Protein AF-A0A818FUM2-F1 (afdb_monomer)

Organism: NCBI:txid392032

Radius of gyration: 40.54 Å; Cα contacts (8 Å, |Δi|>4): 10; chains: 1; bounding box: 59×19×132 Å

InterPro domains:
  IPR027267 AH/BAR domain superfamily [G3DSA:1.20.1270.60] (1-78)
  IPR027267 AH/BAR domain superfamily [SSF103657] (8-89)

Foldseek 3Di:
DVVVVVVVVVVVVVVVVVVVVVVVVVVVVVVVVVVVVCVVPPCVPPPVVVVVVVVVVVVVVPDDVVVVVVVCCCPPNDVDDDDDDDDDDPDD

pLDDT: mean 91.43, std 8.46, range [52.97, 98.56]

Mean predicted aligned error: 9.88 Å

Sequence (92 aa):
MESKKSAYQGEMFKILGRADDFERKRLEHFKLMFTALHQVTSIENDTRHTEMLEKFQRAISKHNADSDIEFFNKNYGCETRTKWPDFEDVHQ

Solvent-accessible surface area (backbone atoms only — not comparable to full-atom values): 5530 Å² total; per-residue (Å²): 113,67,68,60,54,54,52,50,51,55,55,51,52,56,54,48,51,54,51,50,57,52,47,52,54,52,52,54,50,48,53,52,50,53,52,52,52,50,60,77,67,43,58,86,80,35,66,67,52,56,52,50,52,50,52,50,51,51,55,59,71,65,62,52,71,66,63,54,51,51,52,42,29,49,72,75,39,91,62,38,92,70,86,72,94,70,93,73,82,84,83,128

Nearest PDB structures (foldseek):
  4bne-assembly1_B  TM=8.866E-01  e=6.437E-03  Gallus gallus
  3lll-assembly1_B  TM=8.649E-01  e=2.441E-02  Mus musculus
  3q0k-assembly2_D  TM=8.785E-01  e=2.640E-02  Homo sapiens
  3syv-assembly3_E  TM=8.563E-01  e=3.613E-02  Mus musculus
  3syv-assembly3_F  TM=8.590E-01  e=6.255E-02  Mus musculus

Structure (mmCIF, N/CA/C/O backbone):
data_AF-A0A818FUM2-F1
#
_entry.id   AF-A0A818FUM2-F1
#
loop_
_atom_site.group_PDB
_atom_site.id
_atom_site.type_symbol
_atom_site.label_atom_id
_atom_site.label_alt_id
_atom_site.label_comp_id
_atom_site.label_asym_id
_atom_site.label_entity_id
_atom_site.label_seq_id
_atom_site.pdbx_PDB_ins_code
_atom_site.Cartn_x
_atom_site.Cartn_y
_atom_site.Cartn_z
_atom_site.occupancy
_atom_site.B_iso_or_equiv
_atom_site.auth_seq_id
_atom_site.auth_comp_id
_atom_site.auth_asym_id
_atom_site.auth_atom_id
_atom_site.pdbx_PDB_model_num
ATOM 1 N N . MET A 1 1 ? -30.019 10.260 59.870 1.00 56.66 1 MET A N 1
ATOM 2 C CA . MET A 1 1 ? -29.675 10.878 58.567 1.00 56.66 1 MET A CA 1
ATOM 3 C C . MET A 1 1 ? -28.920 9.904 57.656 1.00 56.66 1 MET A C 1
ATOM 5 O O . MET A 1 1 ? -29.216 9.905 56.467 1.00 56.66 1 MET A O 1
ATOM 9 N N . GLU A 1 2 ? -28.074 9.009 58.189 1.00 62.50 2 GLU A N 1
ATOM 10 C CA . GLU A 1 2 ? -27.412 7.888 57.476 1.00 62.50 2 GLU A CA 1
ATOM 11 C C . GLU A 1 2 ? -28.277 7.127 56.455 1.00 62.50 2 GLU A C 1
ATOM 13 O O . GLU A 1 2 ? -27.859 6.916 55.320 1.00 62.50 2 GLU A O 1
ATOM 18 N N . SER A 1 3 ? -29.506 6.751 56.827 1.00 74.12 3 SER A N 1
ATOM 19 C CA . SER A 1 3 ? -30.388 5.940 55.971 1.00 74.12 3 SER A CA 1
ATOM 20 C C . SER A 1 3 ? -30.753 6.631 54.646 1.00 74.12 3 SER A C 1
ATOM 22 O O . SER A 1 3 ? -30.749 5.992 53.596 1.00 74.12 3 SER A O 1
ATOM 24 N N . LYS A 1 4 ? -30.975 7.954 54.657 1.00 81.69 4 LYS A N 1
ATOM 25 C CA . LYS A 1 4 ? -31.286 8.719 53.436 1.00 81.69 4 LYS A CA 1
ATOM 26 C C . LYS A 1 4 ? -30.066 8.862 52.522 1.00 81.69 4 LYS A C 1
ATOM 28 O O . LYS A 1 4 ? -30.211 8.818 51.305 1.00 81.69 4 LYS A O 1
ATOM 33 N N . LYS A 1 5 ? -28.868 8.991 53.105 1.00 86.56 5 LYS A N 1
ATOM 34 C CA . LYS A 1 5 ? -27.596 9.051 52.368 1.00 86.56 5 LYS A CA 1
ATOM 35 C C . LYS A 1 5 ? -27.301 7.724 51.664 1.00 86.56 5 LYS A C 1
ATOM 37 O O . LYS A 1 5 ? -26.964 7.729 50.486 1.00 86.56 5 LYS A O 1
ATOM 42 N N . SER A 1 6 ? -27.493 6.605 52.361 1.00 89.44 6 SER A N 1
ATOM 43 C CA . SER A 1 6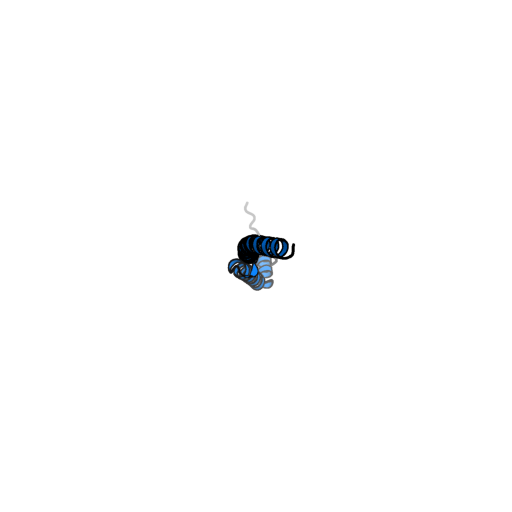 ? -27.314 5.263 51.795 1.00 89.44 6 SER A CA 1
ATOM 44 C C . SER A 1 6 ? -28.319 4.967 50.674 1.00 89.44 6 SER A C 1
ATOM 46 O O . SER A 1 6 ? -27.922 4.499 49.608 1.00 89.44 6 SER A O 1
ATOM 48 N N . ALA A 1 7 ? -29.595 5.325 50.857 1.00 90.81 7 ALA A N 1
ATOM 49 C CA . ALA A 1 7 ? -30.615 5.168 49.818 1.00 90.81 7 ALA A CA 1
ATOM 50 C C . ALA A 1 7 ? -30.303 6.003 48.563 1.00 90.81 7 ALA A C 1
ATOM 52 O O . ALA A 1 7 ? -30.368 5.489 47.449 1.00 90.81 7 ALA A O 1
ATOM 53 N N . TYR A 1 8 ? -29.897 7.266 48.739 1.00 93.69 8 TYR A N 1
ATOM 54 C CA . TYR A 1 8 ? -29.473 8.124 47.630 1.00 93.69 8 TYR A CA 1
ATOM 55 C C . TYR A 1 8 ? -28.283 7.531 46.867 1.00 93.69 8 TYR A C 1
ATOM 57 O O . TYR A 1 8 ? -28.317 7.456 45.642 1.00 93.69 8 TYR A O 1
ATOM 65 N N . GLN A 1 9 ? -27.254 7.060 47.578 1.00 94.12 9 GLN A N 1
ATOM 66 C CA . GLN A 1 9 ? -26.104 6.404 46.951 1.00 94.12 9 GLN A CA 1
ATOM 67 C C . GLN A 1 9 ? -26.525 5.166 46.153 1.00 94.12 9 GLN A C 1
ATOM 69 O O . GLN A 1 9 ? -26.078 5.001 45.021 1.00 94.12 9 GLN A O 1
ATOM 74 N N . GLY A 1 10 ? -27.419 4.336 46.698 1.00 94.31 10 GLY A N 1
ATOM 75 C CA . GLY A 1 10 ? -27.946 3.161 46.003 1.00 94.31 10 GLY A CA 1
ATOM 76 C C . GLY A 1 10 ? -28.646 3.506 44.685 1.00 94.31 10 GLY A C 1
ATOM 77 O O . GLY A 1 10 ? -28.378 2.875 43.665 1.00 94.31 10 GLY A O 1
ATOM 78 N N . GLU A 1 11 ? -29.493 4.537 44.674 1.00 95.88 11 GLU A N 1
ATOM 79 C CA . GLU A 1 11 ? -30.157 4.993 43.445 1.00 95.88 11 GLU A CA 1
ATOM 80 C C . GLU A 1 11 ? -29.174 5.620 42.445 1.00 95.88 11 GLU A C 1
ATOM 82 O O . GLU A 1 11 ? -29.263 5.352 41.245 1.00 95.88 11 GLU A O 1
ATOM 87 N N . MET A 1 12 ? -28.180 6.380 42.917 1.00 96.12 12 MET A N 1
ATOM 88 C CA . MET A 1 12 ? -27.126 6.920 42.051 1.00 96.12 12 MET A CA 1
ATOM 89 C C . MET A 1 12 ? -26.294 5.812 41.395 1.00 96.12 12 MET A C 1
ATOM 91 O O . MET A 1 12 ? -26.019 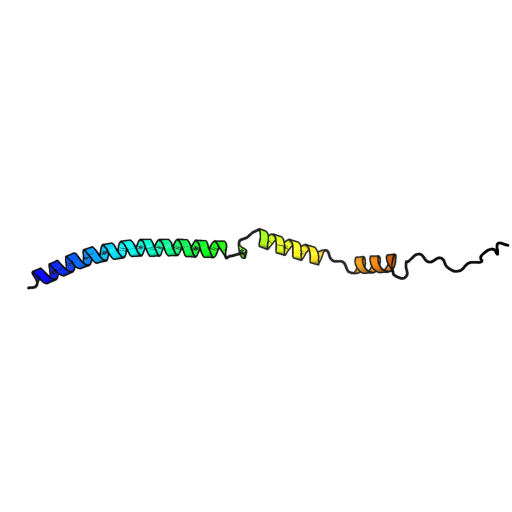5.896 40.200 1.00 96.12 12 MET A O 1
ATOM 95 N N . PHE A 1 13 ? -25.957 4.738 42.118 1.00 96.50 13 PHE A N 1
ATOM 96 C CA . PHE A 1 13 ? -25.249 3.588 41.542 1.00 96.50 13 PHE A CA 1
ATOM 97 C C . PHE A 1 13 ? -26.068 2.864 40.470 1.00 96.50 13 PHE A C 1
ATOM 99 O O . PHE A 1 13 ? -25.505 2.431 39.467 1.00 96.50 13 PHE A O 1
ATOM 106 N N . LYS A 1 14 ? -27.394 2.767 40.628 1.00 95.88 14 LYS A N 1
ATOM 107 C CA . LYS A 1 14 ? -28.264 2.187 39.590 1.00 95.88 14 LYS A CA 1
ATOM 108 C C . LYS A 1 14 ? -28.244 3.012 38.305 1.00 95.88 14 LYS A C 1
ATOM 110 O O . LYS A 1 14 ? -28.201 2.442 37.217 1.00 95.88 14 LYS A O 1
ATOM 115 N N . ILE A 1 15 ? -28.295 4.340 38.421 1.00 97.06 15 ILE A N 1
ATOM 116 C CA . ILE A 1 15 ? -28.240 5.241 37.261 1.00 97.06 15 ILE A CA 1
ATOM 117 C C . ILE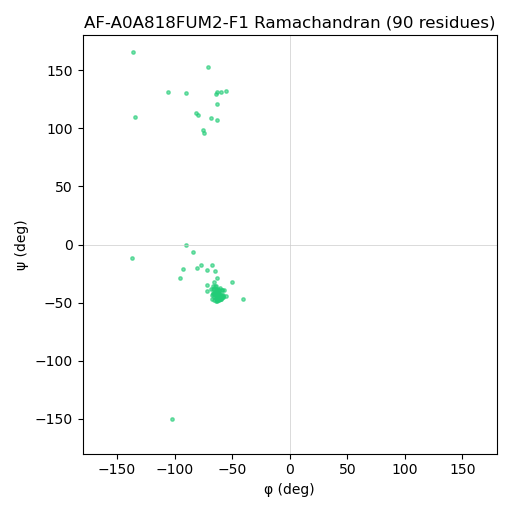 A 1 15 ? -26.858 5.175 36.608 1.00 97.06 15 ILE A C 1
ATOM 119 O O . ILE A 1 15 ? -26.776 5.052 35.387 1.00 97.06 15 ILE A O 1
ATOM 123 N N . LEU A 1 16 ? -25.792 5.184 37.413 1.00 97.44 16 LEU A N 1
ATOM 124 C CA . LEU A 1 16 ? -24.421 5.042 36.927 1.00 97.44 16 LEU A CA 1
ATOM 125 C C . LEU A 1 16 ? -24.232 3.730 36.159 1.00 97.44 16 LEU A C 1
ATOM 127 O O . LEU A 1 16 ? -23.734 3.762 35.042 1.00 97.44 16 LEU A O 1
ATOM 131 N N . GLY A 1 17 ? -24.730 2.605 36.680 1.00 98.06 17 GLY A N 1
ATOM 132 C CA . GLY A 1 17 ? -24.651 1.318 35.982 1.00 98.06 17 GLY A CA 1
ATOM 133 C C . GLY A 1 17 ? -25.303 1.345 34.594 1.00 98.06 17 GLY A C 1
ATOM 134 O O . GLY A 1 17 ? -24.746 0.817 33.637 1.00 98.06 17 GLY A O 1
ATOM 135 N N . ARG A 1 18 ? -26.440 2.039 34.438 1.00 97.25 18 ARG A N 1
ATOM 136 C CA . ARG A 1 18 ? -27.080 2.216 33.120 1.00 97.25 18 ARG A CA 1
ATOM 137 C C . ARG A 1 18 ? -26.241 3.073 32.171 1.00 97.25 18 ARG A C 1
ATOM 139 O O . ARG A 1 18 ? -26.212 2.792 30.974 1.00 97.25 18 ARG A O 1
ATOM 146 N N . ALA A 1 19 ? -25.598 4.121 32.687 1.00 98.06 19 ALA A N 1
ATOM 147 C CA . ALA A 1 19 ? -24.706 4.968 31.902 1.00 98.06 19 ALA A CA 1
ATOM 148 C C . ALA A 1 19 ? -23.455 4.194 31.458 1.00 98.06 19 ALA A C 1
ATOM 150 O O . ALA A 1 19 ? -23.084 4.265 30.289 1.00 98.06 19 ALA A O 1
ATOM 151 N N . ASP A 1 20 ? -22.878 3.388 32.350 1.00 98.12 20 ASP A N 1
ATOM 152 C CA . ASP A 1 20 ? -21.733 2.527 32.051 1.00 98.12 20 ASP A CA 1
ATOM 153 C C . ASP A 1 20 ? -22.077 1.492 30.972 1.00 98.12 20 ASP A C 1
ATOM 155 O O . ASP A 1 20 ? -21.304 1.293 30.036 1.00 98.12 20 ASP A O 1
ATOM 159 N N . ASP A 1 21 ? -23.248 0.856 31.051 1.00 98.12 21 ASP A N 1
ATOM 160 C CA . ASP A 1 21 ? -23.698 -0.112 30.044 1.00 98.12 21 ASP A CA 1
ATOM 161 C C . ASP A 1 21 ? -23.898 0.530 28.666 1.00 98.12 21 ASP A C 1
ATOM 163 O O . ASP A 1 21 ? -23.588 -0.075 27.634 1.00 98.12 21 ASP A O 1
ATOM 167 N N . PHE A 1 22 ? -24.419 1.759 28.631 1.00 98.12 22 PHE A N 1
ATOM 168 C CA . PHE A 1 22 ? -24.537 2.526 27.395 1.00 98.12 22 PHE A CA 1
ATOM 169 C C . PHE A 1 22 ? -23.158 2.879 26.829 1.00 98.12 22 PHE A C 1
ATOM 171 O O . PHE A 1 22 ? -22.897 2.648 25.646 1.00 98.12 22 PHE A O 1
ATOM 178 N N . GLU A 1 23 ? -22.258 3.378 27.673 1.00 98.31 23 GLU A N 1
ATOM 179 C CA . GLU A 1 23 ? -20.928 3.791 27.241 1.00 98.31 23 GLU A CA 1
ATOM 180 C C . GLU A 1 23 ? -20.091 2.600 26.764 1.00 98.31 23 GLU A C 1
ATOM 182 O O . GLU A 1 23 ? -19.438 2.696 25.727 1.00 98.31 23 GLU A O 1
ATOM 187 N N . ARG A 1 24 ? -20.185 1.432 27.414 1.00 98.56 24 ARG A N 1
ATOM 188 C CA . ARG A 1 24 ? -19.540 0.197 26.932 1.00 98.56 24 ARG A CA 1
ATOM 189 C C . ARG A 1 24 ? -19.964 -0.144 25.506 1.00 98.56 24 ARG A C 1
ATOM 191 O O . ARG A 1 24 ? -19.111 -0.447 24.676 1.00 98.56 24 ARG A O 1
ATOM 198 N N . LYS A 1 25 ? -21.262 -0.050 25.192 1.00 98.44 25 LYS A N 1
ATOM 199 C CA . LYS A 1 25 ? -21.766 -0.297 23.829 1.00 98.44 25 LYS A CA 1
ATOM 200 C C . LYS A 1 25 ? -21.207 0.713 22.830 1.00 98.44 25 LYS A C 1
ATOM 202 O O . LYS A 1 25 ? -20.827 0.325 21.726 1.00 98.44 25 LYS A O 1
ATOM 207 N N . ARG A 1 26 ? -21.125 1.992 23.211 1.00 98.31 26 ARG A N 1
ATOM 208 C CA . ARG A 1 2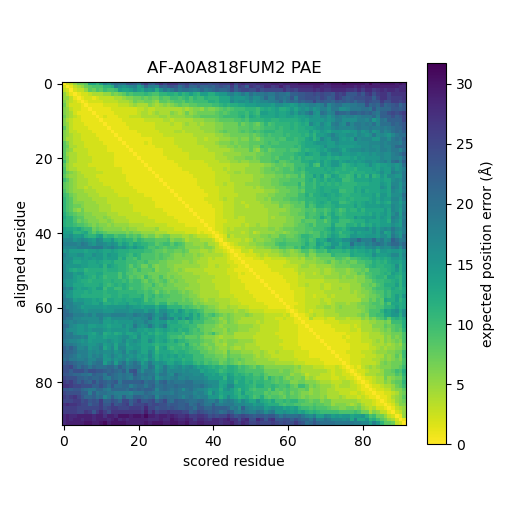6 ? -20.548 3.046 22.364 1.00 98.31 26 ARG A CA 1
ATOM 209 C C . ARG A 1 26 ? -19.066 2.793 22.083 1.00 98.31 26 ARG A C 1
ATOM 211 O O . ARG A 1 26 ? -18.640 2.897 20.936 1.00 98.31 26 ARG A O 1
ATOM 218 N N . LEU A 1 27 ? -18.297 2.422 23.106 1.00 98.56 27 LEU A N 1
ATOM 219 C CA . LEU A 1 27 ? -16.866 2.143 22.987 1.00 98.56 27 LEU A CA 1
ATOM 220 C C . LEU A 1 27 ? -16.586 0.902 22.130 1.00 98.56 27 LEU A C 1
ATOM 222 O O . LEU A 1 27 ? -15.713 0.953 21.264 1.00 98.56 27 LEU A O 1
ATOM 226 N N . GLU A 1 28 ? -17.353 -0.178 22.295 1.00 98.44 28 GLU A N 1
ATOM 227 C CA . GLU A 1 28 ? -17.239 -1.358 21.423 1.00 98.44 28 GLU A CA 1
ATOM 228 C C . GLU A 1 28 ? -17.587 -1.026 19.967 1.00 98.44 28 GLU A C 1
ATOM 230 O O . GLU A 1 28 ? -16.900 -1.457 19.039 1.00 98.44 28 GLU A O 1
ATOM 235 N N . HIS A 1 29 ? -18.601 -0.185 19.746 1.00 98.38 29 HIS A N 1
ATOM 236 C CA . HIS A 1 29 ? -18.926 0.278 18.401 1.00 98.38 29 HIS A CA 1
ATOM 237 C C . HIS A 1 29 ? -17.788 1.104 17.785 1.00 98.38 29 HIS A C 1
ATOM 239 O O . HIS A 1 29 ? -17.419 0.891 16.631 1.00 98.38 29 HIS A O 1
ATOM 245 N N . PHE A 1 30 ? -17.182 2.010 18.553 1.00 98.44 30 PHE A N 1
ATOM 246 C CA . PHE A 1 30 ? -16.035 2.795 18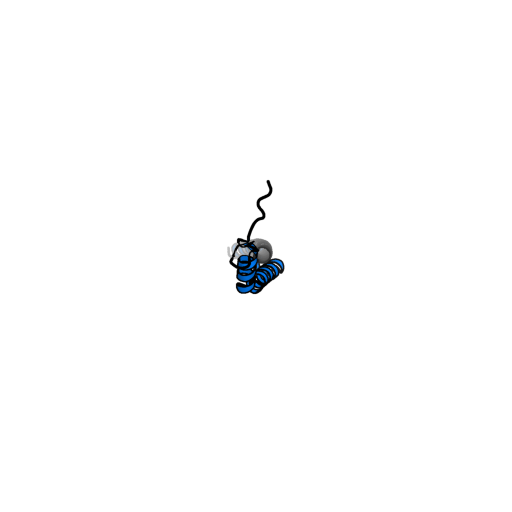.093 1.00 98.44 30 PHE A CA 1
ATOM 247 C C . PHE A 1 30 ? -14.839 1.915 17.748 1.00 98.44 30 PHE A C 1
ATOM 249 O O . PHE A 1 30 ? -14.217 2.111 16.706 1.00 98.44 30 PHE A O 1
ATOM 256 N N . LYS A 1 31 ? -14.554 0.901 18.563 1.00 98.06 31 LYS A N 1
ATOM 257 C CA . LYS A 1 31 ? -13.507 -0.080 18.275 1.00 98.06 31 LYS A CA 1
ATOM 258 C C . LYS A 1 31 ? -13.750 -0.797 16.945 1.00 98.06 31 LYS A C 1
ATOM 260 O O . LYS A 1 31 ? -12.817 -0.931 16.152 1.00 98.06 31 LYS A O 1
ATOM 265 N N . LEU A 1 32 ? -14.989 -1.207 16.671 1.00 97.69 32 LEU A N 1
ATOM 266 C CA . LEU A 1 32 ? -15.356 -1.817 15.394 1.00 97.69 32 LEU A CA 1
ATOM 267 C C . LEU A 1 32 ? -15.151 -0.840 14.228 1.00 97.69 32 LEU A C 1
ATOM 269 O O . LEU A 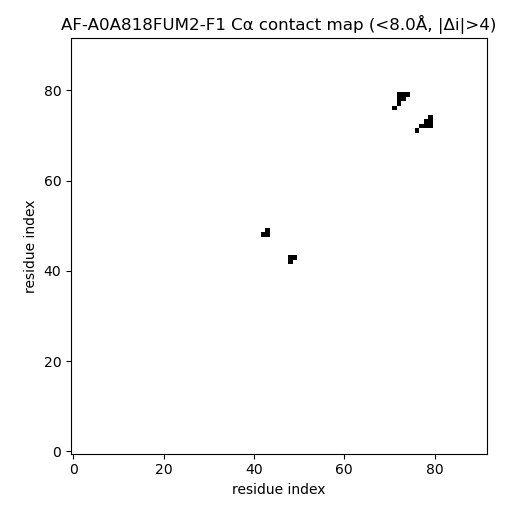1 32 ? -14.515 -1.199 13.239 1.00 97.69 32 LEU A O 1
ATOM 273 N N . MET A 1 33 ? -15.631 0.402 14.358 1.00 97.81 33 MET A N 1
ATOM 274 C CA . MET A 1 33 ? -15.481 1.422 13.316 1.00 97.81 33 MET A CA 1
ATOM 275 C C . MET A 1 33 ? -14.015 1.731 13.012 1.00 97.81 33 MET A C 1
ATOM 277 O O . MET A 1 33 ? -13.636 1.778 11.846 1.00 97.81 33 MET A O 1
ATOM 281 N N . PHE A 1 34 ? -13.178 1.918 14.035 1.00 97.31 34 PHE A N 1
ATOM 282 C CA . PHE A 1 34 ? -11.757 2.205 13.830 1.00 97.31 34 PHE A CA 1
ATOM 283 C C . PHE A 1 34 ? -11.015 1.024 13.209 1.00 97.31 34 PHE A C 1
ATOM 285 O O . PHE A 1 34 ? -10.155 1.227 12.356 1.00 97.31 34 PHE A O 1
ATOM 292 N N . THR A 1 35 ? -11.388 -0.205 13.570 1.00 95.56 35 THR A N 1
ATOM 293 C CA . THR A 1 35 ? -10.832 -1.408 12.939 1.00 95.56 35 THR A CA 1
ATOM 294 C C . THR A 1 35 ? -11.203 -1.470 11.457 1.00 95.56 35 THR A C 1
ATOM 296 O O . THR A 1 35 ? -10.334 -1.685 10.615 1.00 95.56 35 THR A O 1
ATOM 299 N N . ALA A 1 36 ? -12.470 -1.214 11.122 1.00 94.00 36 ALA A N 1
ATOM 300 C CA . ALA A 1 36 ? -12.934 -1.180 9.738 1.00 94.00 36 ALA A CA 1
ATOM 301 C C . ALA A 1 36 ? -12.259 -0.056 8.932 1.00 94.00 36 ALA A C 1
ATOM 303 O O . ALA A 1 36 ? -11.807 -0.285 7.813 1.00 94.00 36 ALA A O 1
ATOM 304 N N . LEU A 1 37 ? -12.120 1.140 9.517 1.00 95.06 37 LEU A N 1
ATOM 305 C CA . LEU A 1 37 ? -11.396 2.263 8.914 1.00 95.06 37 LEU A CA 1
ATOM 306 C C . LEU A 1 37 ? -9.941 1.900 8.615 1.00 95.06 37 LEU A C 1
ATOM 308 O O . LEU A 1 37 ? -9.445 2.188 7.528 1.00 95.06 37 LEU A O 1
ATOM 312 N N . HIS A 1 38 ? -9.263 1.240 9.552 1.00 92.88 38 HIS A N 1
ATOM 313 C CA . HIS A 1 38 ? -7.894 0.785 9.341 1.00 92.88 38 HIS A CA 1
ATOM 314 C C . HIS A 1 38 ? -7.800 -0.225 8.187 1.00 92.88 38 HIS A C 1
ATOM 316 O O . HIS A 1 38 ? -6.927 -0.101 7.333 1.00 92.88 38 HIS A O 1
ATOM 322 N N . GLN A 1 39 ? -8.739 -1.172 8.103 1.00 89.31 39 GLN A N 1
ATOM 323 C CA . GLN A 1 39 ? -8.772 -2.163 7.025 1.00 89.31 39 GLN A CA 1
ATOM 324 C C . GLN A 1 39 ? -8.967 -1.533 5.640 1.00 89.31 39 GLN A C 1
ATOM 326 O O . GLN A 1 39 ? -8.298 -1.942 4.699 1.00 89.31 39 GLN A O 1
ATOM 331 N N . VAL A 1 40 ? -9.842 -0.529 5.504 1.00 88.44 40 VAL A N 1
ATOM 332 C CA . VAL A 1 40 ? -10.105 0.109 4.197 1.00 88.44 40 VAL A CA 1
ATOM 333 C C . VAL A 1 40 ? -9.050 1.139 3.794 1.00 88.44 40 VAL A C 1
ATOM 335 O O . VAL A 1 40 ? -8.947 1.475 2.618 1.00 88.44 40 VAL A O 1
ATOM 338 N N . THR A 1 41 ? -8.279 1.661 4.751 1.00 88.50 41 THR A N 1
ATOM 339 C CA . THR A 1 41 ? -7.193 2.621 4.481 1.00 88.50 41 THR A CA 1
ATOM 340 C C . THR A 1 41 ? -5.839 1.945 4.280 1.00 88.50 41 THR A C 1
ATOM 342 O O . THR A 1 41 ? -4.957 2.530 3.656 1.00 88.50 41 THR A O 1
ATOM 345 N N . SER A 1 42 ? -5.660 0.718 4.772 1.00 86.69 42 SER A N 1
ATOM 346 C CA . SER A 1 42 ? -4.444 -0.063 4.558 1.00 86.69 42 SER A CA 1
ATOM 347 C C . SER A 1 42 ? -4.405 -0.634 3.136 1.00 86.69 42 SER A C 1
ATOM 349 O O . SER A 1 42 ? -5.003 -1.664 2.834 1.00 86.69 42 SER A O 1
ATOM 351 N N . ILE A 1 43 ? -3.670 0.045 2.256 1.00 83.62 43 ILE A N 1
ATOM 352 C CA . ILE A 1 43 ? -3.460 -0.357 0.853 1.00 83.62 43 ILE A CA 1
ATOM 353 C C . ILE A 1 43 ? -2.525 -1.580 0.765 1.00 83.62 43 ILE A C 1
ATOM 355 O O . ILE A 1 43 ? -2.567 -2.334 -0.200 1.00 83.62 43 ILE A O 1
ATOM 359 N N . GLU A 1 44 ? -1.707 -1.825 1.791 1.00 80.69 44 GLU A N 1
ATOM 360 C CA . GLU A 1 44 ? -0.740 -2.933 1.819 1.00 80.69 44 GLU A CA 1
ATOM 361 C C . GLU A 1 44 ? -1.402 -4.316 1.764 1.00 80.69 44 GLU A C 1
ATOM 363 O O . GLU A 1 44 ? -0.824 -5.254 1.223 1.00 80.69 44 GLU A O 1
ATOM 368 N N . ASN A 1 45 ? -2.633 -4.434 2.269 1.00 79.19 45 ASN A N 1
ATOM 369 C CA . ASN A 1 45 ? -3.409 -5.674 2.207 1.00 79.19 45 ASN A CA 1
ATOM 370 C C . ASN A 1 45 ? -4.161 -5.849 0.874 1.00 79.19 45 ASN A C 1
ATOM 372 O O . ASN A 1 45 ? -4.780 -6.889 0.645 1.00 79.19 45 ASN A O 1
ATOM 376 N N . ASP A 1 46 ? -4.141 -4.846 -0.008 1.00 85.19 46 ASP A N 1
ATOM 377 C CA . ASP A 1 46 ? -4.787 -4.925 -1.311 1.00 85.19 46 ASP A CA 1
ATOM 378 C C . ASP A 1 46 ? -3.893 -5.672 -2.306 1.00 85.19 46 ASP A C 1
ATOM 380 O O . ASP A 1 46 ? -2.853 -5.180 -2.744 1.00 85.19 46 ASP A O 1
ATOM 384 N N . THR A 1 47 ? -4.337 -6.854 -2.730 1.00 86.44 47 THR A N 1
ATOM 385 C CA . THR A 1 47 ? -3.666 -7.659 -3.768 1.00 86.44 47 THR A CA 1
ATOM 386 C C . THR A 1 47 ? -3.328 -6.867 -5.037 1.00 86.44 47 THR A C 1
ATOM 388 O O . THR A 1 47 ? -2.285 -7.100 -5.647 1.00 86.44 47 THR A O 1
ATOM 391 N N . ARG A 1 48 ? -4.143 -5.866 -5.401 1.00 89.69 48 ARG A N 1
ATOM 392 C CA . ARG A 1 48 ? -3.911 -5.014 -6.576 1.00 89.69 48 ARG A CA 1
ATOM 393 C C . ARG A 1 48 ? -2.664 -4.151 -6.424 1.00 89.69 48 ARG A C 1
ATOM 395 O O . ARG A 1 48 ? -2.009 -3.864 -7.423 1.00 89.69 48 ARG A O 1
ATOM 402 N N . HIS A 1 49 ? -2.333 -3.736 -5.202 1.00 88.50 49 HIS A N 1
ATOM 403 C CA . HIS A 1 49 ? -1.126 -2.967 -4.918 1.00 88.50 49 HIS A CA 1
ATOM 404 C C . HIS A 1 49 ? 0.129 -3.821 -5.145 1.00 88.50 49 HIS A C 1
ATOM 406 O O . HIS A 1 49 ? 1.033 -3.403 -5.869 1.00 88.50 49 HIS A O 1
ATOM 412 N N . THR A 1 50 ? 0.143 -5.054 -4.631 1.00 89.88 50 THR A N 1
ATOM 413 C CA . THR A 1 50 ? 1.238 -6.009 -4.866 1.00 89.88 50 THR A CA 1
ATOM 414 C C . THR A 1 50 ? 1.384 -6.338 -6.348 1.00 89.88 50 THR A C 1
ATOM 416 O O . THR A 1 50 ? 2.476 -6.225 -6.902 1.00 89.88 50 THR A O 1
ATOM 419 N N . GLU A 1 51 ? 0.284 -6.656 -7.035 1.00 93.56 51 GLU A N 1
ATOM 420 C CA . GLU A 1 51 ? 0.312 -6.916 -8.477 1.00 93.56 51 GLU A CA 1
ATOM 421 C C . GLU A 1 51 ? 0.839 -5.726 -9.285 1.00 93.56 51 GLU A C 1
ATOM 423 O O . GLU A 1 51 ? 1.549 -5.914 -10.276 1.00 93.56 51 GLU A O 1
ATOM 428 N N . MET A 1 52 ? 0.469 -4.500 -8.902 1.00 94.12 52 MET A N 1
ATOM 429 C CA . MET A 1 52 ? 0.935 -3.278 -9.553 1.00 94.12 52 MET A CA 1
ATOM 430 C C . MET A 1 52 ? 2.449 -3.129 -9.405 1.00 94.12 52 MET A C 1
ATOM 432 O O . MET A 1 52 ? 3.132 -2.894 -10.404 1.00 94.12 52 MET A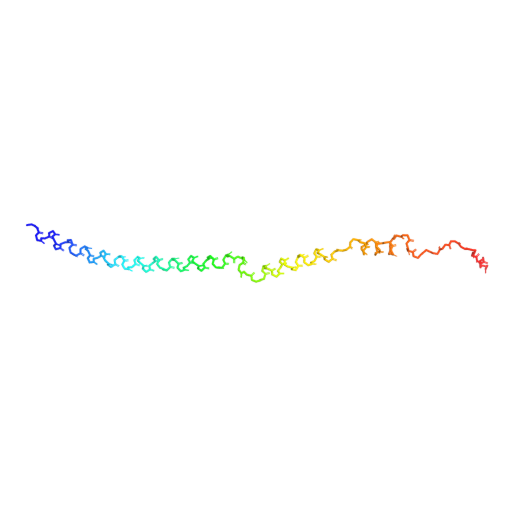 O 1
ATOM 436 N N . LEU A 1 53 ? 2.977 -3.324 -8.194 1.00 93.31 53 LEU A N 1
ATOM 437 C CA . LEU A 1 53 ? 4.413 -3.275 -7.929 1.00 93.31 53 LEU A CA 1
ATOM 438 C C . LEU A 1 53 ? 5.171 -4.358 -8.699 1.00 93.31 53 LEU A C 1
ATOM 440 O O . LEU A 1 53 ? 6.181 -4.064 -9.334 1.00 93.31 53 LEU A O 1
ATOM 444 N N . GLU A 1 54 ? 4.662 -5.588 -8.731 1.00 94.44 54 GLU A N 1
ATOM 445 C CA . GLU A 1 54 ? 5.277 -6.653 -9.520 1.00 94.44 54 GLU A CA 1
ATOM 446 C C . GLU A 1 54 ? 5.249 -6.358 -11.024 1.00 94.44 54 GLU A C 1
ATOM 448 O O . GLU A 1 54 ? 6.223 -6.615 -11.730 1.00 94.44 54 GLU A O 1
ATOM 453 N N . LYS A 1 55 ? 4.131 -5.837 -11.554 1.00 95.44 55 LYS A N 1
ATOM 454 C CA . LYS A 1 55 ? 4.027 -5.430 -12.966 1.00 95.44 55 LYS A CA 1
ATOM 455 C C . LYS A 1 55 ? 5.048 -4.342 -13.285 1.00 95.44 55 LYS A C 1
ATOM 457 O O . LYS A 1 55 ? 5.701 -4.424 -14.322 1.00 95.44 55 LYS A O 1
ATOM 462 N N . PHE A 1 56 ? 5.214 -3.373 -12.390 1.00 95.69 56 PHE A N 1
ATOM 463 C CA . PHE A 1 56 ? 6.205 -2.313 -12.526 1.00 95.69 56 PHE A CA 1
ATOM 464 C C . PHE A 1 56 ? 7.638 -2.863 -12.523 1.00 95.69 56 PHE A C 1
ATOM 466 O O . PHE A 1 56 ? 8.412 -2.563 -13.430 1.00 95.69 56 PHE A O 1
ATOM 473 N N . GLN A 1 57 ? 7.971 -3.744 -11.578 1.00 96.25 57 GLN A N 1
ATOM 474 C CA . GLN A 1 57 ? 9.280 -4.401 -11.532 1.00 96.25 57 GLN A CA 1
ATOM 475 C C . GLN A 1 57 ? 9.546 -5.228 -12.791 1.00 96.25 57 GLN A C 1
ATOM 477 O O . GLN A 1 57 ? 10.595 -5.077 -13.409 1.00 96.25 57 GLN A O 1
ATOM 482 N N . ARG A 1 58 ? 8.576 -6.040 -13.232 1.00 96.69 58 ARG A N 1
ATOM 483 C CA . ARG A 1 58 ? 8.683 -6.812 -14.479 1.00 96.69 58 ARG A CA 1
ATOM 484 C C . ARG A 1 58 ? 8.907 -5.916 -15.696 1.00 96.69 58 ARG A C 1
ATOM 486 O O . ARG A 1 58 ? 9.682 -6.287 -16.572 1.00 96.69 58 ARG A O 1
ATOM 493 N N . ALA A 1 59 ? 8.251 -4.757 -15.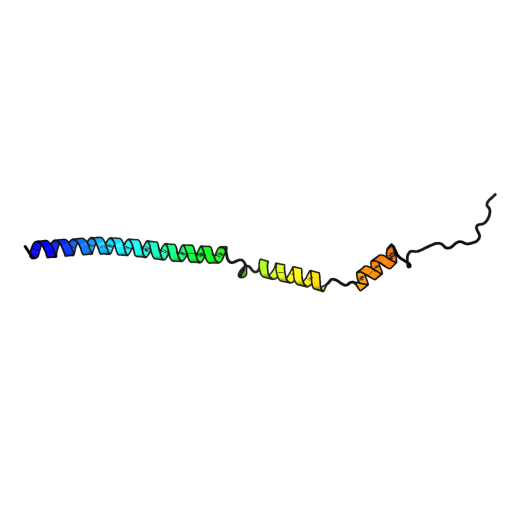761 1.00 95.62 59 ALA A N 1
ATOM 494 C CA . ALA A 1 59 ? 8.442 -3.803 -16.851 1.00 95.62 59 ALA A CA 1
ATOM 495 C C . ALA A 1 59 ? 9.873 -3.247 -16.875 1.00 95.62 59 ALA A C 1
ATOM 497 O O . ALA A 1 59 ? 10.488 -3.221 -17.938 1.00 95.62 59 ALA A O 1
ATOM 498 N N . ILE A 1 60 ? 10.423 -2.884 -15.710 1.00 95.44 60 ILE A N 1
ATOM 499 C CA . ILE A 1 60 ? 11.817 -2.436 -15.587 1.00 95.44 60 ILE A CA 1
ATOM 500 C C . ILE A 1 60 ? 12.779 -3.561 -15.972 1.00 95.44 60 ILE A C 1
ATOM 502 O O . ILE A 1 60 ? 13.670 -3.350 -16.786 1.00 95.44 60 ILE A O 1
ATOM 506 N N . SER A 1 61 ? 12.591 -4.768 -15.438 1.00 95.06 61 SER A N 1
ATOM 507 C CA . SER A 1 61 ? 13.478 -5.905 -15.713 1.00 95.06 61 SER A CA 1
ATOM 508 C C . SER A 1 61 ? 13.451 -6.365 -17.170 1.00 95.06 61 SER A C 1
ATOM 510 O O . SER A 1 61 ? 14.391 -7.011 -17.619 1.00 95.06 61 SER A O 1
ATOM 512 N N . LYS A 1 62 ? 12.379 -6.061 -17.909 1.00 93.75 62 LYS A N 1
ATOM 513 C CA . LYS A 1 62 ? 12.273 -6.368 -19.338 1.00 93.75 62 LYS A CA 1
ATOM 514 C C . LYS A 1 62 ? 13.073 -5.395 -20.212 1.00 93.75 62 LYS A C 1
ATOM 516 O O . LYS A 1 62 ? 13.314 -5.705 -21.377 1.00 93.75 62 LYS A O 1
ATOM 521 N N . HIS A 1 63 ? 13.457 -4.232 -19.692 1.00 92.19 63 HIS A N 1
ATOM 522 C CA . HIS A 1 63 ? 14.239 -3.270 -20.456 1.00 92.19 63 HIS A CA 1
ATOM 523 C C . HIS A 1 63 ? 15.607 -3.858 -20.830 1.00 92.19 63 HIS A C 1
ATOM 525 O O . HIS A 1 63 ? 16.313 -4.409 -19.985 1.00 92.19 63 HIS A O 1
ATOM 531 N N . ASN A 1 64 ? 15.970 -3.737 -22.105 1.00 95.50 64 ASN A N 1
ATOM 532 C CA . ASN A 1 64 ? 17.242 -4.188 -22.649 1.00 95.50 64 ASN A CA 1
ATOM 533 C C . ASN A 1 64 ? 17.808 -3.074 -23.537 1.00 95.50 64 ASN A C 1
ATOM 535 O O . ASN A 1 64 ? 17.281 -2.815 -24.618 1.00 95.50 64 ASN A O 1
ATOM 539 N N . ALA A 1 65 ? 18.880 -2.436 -23.069 1.00 96.12 65 ALA A N 1
ATOM 540 C CA . ALA A 1 65 ? 19.507 -1.319 -23.764 1.00 96.12 65 ALA A CA 1
ATOM 541 C C . ALA A 1 65 ? 20.112 -1.725 -25.119 1.00 96.12 65 ALA A C 1
ATOM 543 O O . ALA A 1 65 ? 20.024 -0.954 -26.071 1.00 96.12 65 ALA A O 1
ATOM 544 N N . ASP A 1 66 ? 20.670 -2.932 -25.233 1.00 97.12 66 ASP A N 1
ATOM 545 C CA . ASP A 1 66 ? 21.275 -3.409 -26.481 1.00 97.12 66 ASP A CA 1
ATOM 546 C C . ASP A 1 66 ? 20.212 -3.556 -27.574 1.00 97.12 66 ASP A C 1
ATOM 548 O O . ASP A 1 66 ? 20.412 -3.103 -28.697 1.00 97.12 66 ASP A O 1
ATOM 552 N N . SER A 1 67 ? 19.030 -4.077 -27.223 1.00 95.50 67 SER A N 1
ATOM 553 C CA . SER A 1 67 ? 17.894 -4.162 -28.151 1.00 95.50 67 SER A CA 1
ATOM 554 C C . SER A 1 67 ? 17.443 -2.786 -28.650 1.00 95.50 67 SER A C 1
ATOM 556 O O . SER A 1 67 ? 17.050 -2.653 -29.812 1.00 95.50 67 SER A O 1
ATOM 558 N N . ASP A 1 68 ? 17.466 -1.770 -27.788 1.00 95.88 68 ASP A N 1
ATOM 559 C CA . ASP A 1 68 ? 17.085 -0.406 -28.162 1.00 95.88 68 ASP A CA 1
ATOM 560 C C . ASP A 1 68 ? 18.149 0.231 -29.075 1.00 95.88 68 ASP A C 1
ATOM 562 O O . ASP A 1 68 ? 17.810 0.887 -30.065 1.00 95.88 68 ASP A O 1
ATOM 566 N N . ILE A 1 69 ? 19.435 -0.009 -28.794 1.00 95.94 69 ILE A N 1
ATOM 567 C CA . ILE A 1 69 ? 20.563 0.446 -29.621 1.00 95.94 69 ILE A CA 1
ATOM 568 C C . ILE A 1 69 ? 20.527 -0.218 -31.002 1.00 95.94 69 ILE A C 1
ATOM 570 O O . ILE A 1 69 ? 20.662 0.468 -32.017 1.00 95.94 69 ILE A O 1
ATOM 574 N N . GLU A 1 70 ? 20.301 -1.531 -31.065 1.00 95.94 70 GLU A N 1
ATOM 575 C CA . GLU A 1 70 ? 20.145 -2.274 -32.319 1.00 95.94 70 GLU A CA 1
ATOM 576 C C . GLU A 1 70 ? 18.971 -1.735 -33.140 1.00 95.94 70 GLU A C 1
ATOM 578 O O . GLU A 1 70 ? 19.111 -1.459 -34.335 1.00 95.94 70 GLU A O 1
ATOM 583 N N . PHE A 1 71 ? 17.816 -1.518 -32.499 1.00 95.38 71 PHE A N 1
ATOM 584 C CA . PHE A 1 71 ? 16.660 -0.918 -33.156 1.00 95.38 71 PHE A CA 1
ATOM 585 C C . PHE A 1 71 ? 17.002 0.461 -33.730 1.00 95.38 71 PHE A C 1
ATOM 587 O O . PHE A 1 71 ? 16.665 0.750 -34.882 1.00 95.38 71 PHE A O 1
ATOM 594 N N . PHE A 1 72 ? 17.688 1.309 -32.968 1.00 96.19 72 PHE A N 1
ATOM 595 C CA . PHE A 1 72 ? 18.069 2.633 -33.442 1.00 96.19 72 PHE A CA 1
ATOM 596 C C . PHE A 1 72 ? 19.036 2.557 -34.628 1.00 96.19 72 PHE A C 1
ATOM 598 O O . PHE A 1 72 ? 18.793 3.185 -35.658 1.00 96.19 72 PHE A O 1
ATOM 605 N N . ASN A 1 73 ? 20.092 1.747 -34.529 1.00 94.75 73 ASN A N 1
ATOM 606 C CA . ASN A 1 73 ? 21.101 1.622 -35.579 1.00 94.75 73 ASN A CA 1
ATOM 607 C C . ASN A 1 73 ? 20.515 1.103 -36.893 1.00 94.75 73 ASN A C 1
ATOM 609 O O . ASN A 1 73 ? 20.845 1.628 -37.959 1.00 94.75 73 ASN A O 1
ATOM 613 N N . LYS A 1 74 ? 19.589 0.145 -36.806 1.00 94.94 74 LYS A N 1
ATOM 614 C CA . LYS A 1 74 ? 18.887 -0.428 -37.955 1.00 94.94 74 LYS A CA 1
ATOM 615 C C . LYS A 1 74 ? 17.983 0.567 -38.676 1.00 94.94 74 LYS A C 1
ATOM 617 O O . LYS A 1 74 ? 17.903 0.552 -39.903 1.00 94.94 74 LYS A O 1
ATOM 622 N N . ASN A 1 75 ? 17.259 1.395 -37.923 1.00 94.62 75 ASN A N 1
ATOM 623 C CA . ASN A 1 75 ? 16.228 2.268 -38.490 1.00 94.62 75 ASN A CA 1
ATOM 624 C C . ASN A 1 75 ? 16.730 3.681 -38.802 1.00 94.62 75 ASN A C 1
ATOM 626 O O . ASN A 1 75 ? 16.207 4.319 -39.713 1.00 94.62 75 ASN A O 1
ATOM 630 N N . TYR A 1 76 ? 17.728 4.163 -38.063 1.00 94.00 76 TYR A N 1
ATOM 631 C CA . TYR A 1 76 ? 18.192 5.551 -38.126 1.00 94.00 76 TYR A CA 1
ATOM 632 C C . TYR A 1 76 ? 19.719 5.701 -38.123 1.00 94.00 76 TYR A C 1
ATOM 634 O O . TYR A 1 76 ? 20.214 6.797 -38.373 1.00 94.00 76 TYR A O 1
ATOM 642 N N . GLY A 1 77 ? 20.469 4.638 -37.824 1.00 90.06 77 GLY A N 1
ATOM 643 C CA . GLY A 1 77 ? 21.927 4.677 -37.740 1.00 90.06 77 GLY A CA 1
ATOM 644 C C . GLY A 1 77 ? 22.632 4.090 -38.959 1.00 90.06 77 GLY A C 1
ATOM 645 O O . GLY A 1 77 ? 22.151 4.145 -40.091 1.00 90.06 77 GLY A O 1
ATOM 646 N N . CYS A 1 78 ? 23.818 3.538 -38.717 1.00 87.38 78 CYS A N 1
ATOM 647 C CA . CYS A 1 78 ? 24.751 3.097 -39.755 1.00 87.38 78 CYS A CA 1
ATOM 648 C C . CYS A 1 78 ? 24.275 1.896 -40.586 1.00 87.38 78 CYS A C 1
ATOM 650 O O . CYS A 1 78 ? 24.803 1.670 -41.671 1.00 87.38 78 CYS A O 1
ATOM 652 N N . GLU A 1 79 ? 2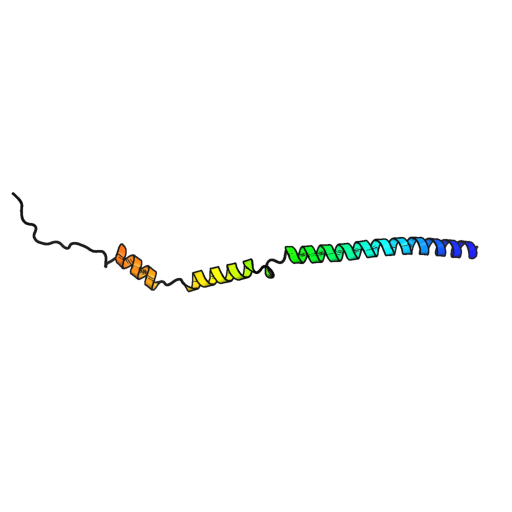3.287 1.141 -40.108 1.00 90.44 79 GLU A N 1
ATOM 653 C CA . GLU A 1 79 ? 22.731 -0.013 -40.822 1.00 90.44 79 GLU A CA 1
ATOM 654 C C . GLU A 1 79 ? 21.556 0.362 -41.733 1.00 90.44 79 GLU A C 1
ATOM 656 O O . GLU A 1 79 ? 20.988 -0.494 -42.421 1.00 90.44 79 GLU A O 1
ATOM 661 N N . THR A 1 80 ? 21.182 1.644 -41.766 1.00 91.19 80 THR A N 1
ATOM 662 C CA . THR A 1 80 ? 20.160 2.122 -42.692 1.00 91.19 80 THR A CA 1
ATOM 663 C C . THR A 1 80 ? 20.583 1.860 -44.132 1.00 91.19 80 THR A C 1
ATOM 665 O O . THR A 1 80 ? 21.705 2.145 -44.559 1.00 91.19 80 THR A O 1
ATOM 668 N N . ARG A 1 81 ? 19.661 1.282 -44.912 1.00 86.12 81 ARG A N 1
ATOM 669 C CA . ARG A 1 81 ? 19.923 0.978 -46.319 1.00 86.12 81 ARG A CA 1
ATOM 670 C C . ARG A 1 81 ? 20.158 2.270 -47.083 1.00 86.12 81 ARG A C 1
ATOM 672 O O . ARG A 1 81 ? 19.220 2.996 -47.398 1.00 86.12 81 ARG A O 1
ATOM 679 N N . THR A 1 82 ? 21.412 2.482 -47.443 1.00 87.06 82 THR A N 1
ATOM 680 C CA . THR A 1 82 ? 21.829 3.565 -48.321 1.00 87.06 82 THR A CA 1
ATOM 681 C C . THR A 1 82 ? 22.159 2.981 -49.685 1.00 87.06 82 THR A C 1
ATOM 683 O O . THR A 1 82 ? 22.873 1.983 -49.789 1.00 87.06 82 THR A O 1
ATOM 686 N N . LYS A 1 83 ? 21.622 3.592 -50.744 1.00 87.56 83 LYS A N 1
ATOM 687 C CA . LYS A 1 83 ? 22.137 3.365 -52.094 1.00 87.56 83 LYS A CA 1
ATOM 688 C C . LYS A 1 83 ? 23.387 4.217 -52.247 1.00 87.56 83 LYS A C 1
ATOM 690 O O . LYS A 1 83 ? 23.300 5.441 -52.224 1.00 87.56 83 LYS A O 1
ATOM 695 N N . TRP A 1 84 ? 24.534 3.559 -52.335 1.00 88.25 84 TRP A N 1
ATOM 696 C CA . TRP A 1 84 ? 25.794 4.238 -52.593 1.00 88.25 84 TRP A CA 1
ATOM 697 C C . TRP A 1 84 ? 25.845 4.736 -54.040 1.00 88.25 84 TRP A C 1
ATOM 699 O O . TRP A 1 84 ? 25.179 4.143 -54.891 1.00 88.25 84 TRP A O 1
ATOM 709 N N . PRO A 1 85 ? 26.606 5.809 -54.317 1.00 92.81 85 PRO A N 1
ATOM 710 C CA . PRO A 1 85 ? 26.794 6.288 -55.678 1.00 92.81 85 PRO A CA 1
ATOM 711 C C . PRO A 1 85 ? 27.323 5.174 -56.585 1.00 92.81 85 PRO A C 1
ATOM 713 O O . PRO A 1 85 ? 28.287 4.494 -56.234 1.00 92.81 85 PRO A O 1
ATOM 716 N N . ASP A 1 86 ? 26.696 5.025 -57.744 1.00 90.19 86 ASP A N 1
ATOM 717 C CA . ASP A 1 86 ? 27.123 4.151 -58.835 1.00 90.19 86 ASP A CA 1
ATOM 718 C C . ASP A 1 86 ? 26.971 4.925 -60.152 1.00 90.19 86 ASP A C 1
ATOM 720 O O . ASP A 1 86 ? 26.344 5.989 -60.176 1.00 90.19 86 ASP A O 1
ATOM 724 N N . PHE A 1 87 ? 27.568 4.440 -61.237 1.00 90.38 87 PHE A N 1
ATOM 725 C CA . PHE A 1 87 ? 27.424 5.086 -62.537 1.00 90.38 87 PHE A CA 1
ATOM 726 C C . PHE A 1 87 ? 25.960 5.041 -62.993 1.00 90.38 87 PHE A C 1
ATOM 728 O O . PHE A 1 87 ? 25.376 3.972 -63.153 1.00 90.38 87 PHE A O 1
ATOM 735 N N . GLU A 1 88 ? 25.375 6.217 -63.213 1.00 87.81 88 GLU A N 1
ATOM 736 C CA . GLU A 1 88 ? 24.041 6.357 -63.791 1.00 87.81 88 GLU A CA 1
ATOM 737 C C . GLU A 1 88 ? 24.158 6.457 -65.316 1.00 87.81 88 GLU A C 1
ATOM 739 O O . GLU A 1 88 ? 24.951 7.251 -65.835 1.00 87.81 88 GLU A O 1
ATOM 744 N N . ASP A 1 89 ? 23.372 5.663 -66.047 1.00 86.00 89 ASP A N 1
ATOM 745 C CA . ASP A 1 89 ? 23.265 5.812 -67.497 1.00 86.00 89 ASP A CA 1
ATOM 746 C C . ASP A 1 89 ? 22.640 7.173 -67.824 1.00 86.00 89 ASP A C 1
ATOM 748 O O . ASP A 1 89 ? 21.575 7.536 -67.319 1.00 86.00 89 ASP A O 1
ATOM 752 N N . VAL A 1 90 ? 23.286 7.933 -68.710 1.00 75.75 90 VAL A N 1
ATOM 753 C CA . VAL A 1 90 ? 22.727 9.193 -69.207 1.00 75.75 90 VAL A CA 1
ATOM 754 C C . VAL A 1 90 ? 21.606 8.851 -70.184 1.00 75.75 90 VAL A C 1
ATOM 756 O O . VAL A 1 90 ? 21.850 8.580 -71.359 1.00 75.75 90 VAL A O 1
ATOM 759 N N . HIS A 1 91 ? 20.368 8.834 -69.703 1.00 71.50 91 HIS A N 1
ATOM 760 C CA . HIS A 1 91 ? 19.205 8.752 -70.580 1.00 71.50 91 HIS A CA 1
ATOM 761 C C . HIS A 1 91 ? 19.088 10.072 -71.371 1.00 71.50 91 HIS A C 1
ATOM 763 O O . HIS A 1 91 ? 18.801 11.116 -70.783 1.00 71.50 91 HIS A O 1
ATOM 769 N N . GLN A 1 92 ? 19.372 10.027 -72.681 1.00 52.97 92 GLN A N 1
ATOM 770 C CA . GLN A 1 92 ? 19.020 11.084 -73.645 1.00 52.97 92 GLN A CA 1
ATOM 771 C C . GLN A 1 92 ? 17.542 11.013 -74.021 1.00 52.97 92 GLN A C 1
ATOM 773 O O . GLN A 1 92 ? 17.032 9.880 -74.180 1.00 52.97 92 GLN A O 1
#

Secondary structure (DSSP, 8-state):
-HHHHHHHHHHHHHHHHHHHHHHHHHHHHHHHHHHHHHHHH-GGG-HHHHHHHHHHHHHHHT--HHHHHHHHHHHHSTTS------PPP---